Protein AF-A0A4R4XHS1-F1 (afdb_monomer_lite)

Secondary structure (DSSP, 8-state):
-HHHHTTS------HHHHHHS--TT-------SSPPPPP-----TT---HHHHHHHHHHHHS-----GGG------------PPP----

Foldseek 3Di:
DVCVLVVNDDDDDAPVCCVPVDDPSDADDDDDPDDHDDDDDDDDPPDDDPVSVVVVVVVVPDPPDDDPPPDPPPHDDDPDPPDPDDDDD

Organism: NCBI:txid2530375

Structure (mmCIF, N/CA/C/O backbone):
data_AF-A0A4R4XHS1-F1
#
_entry.id   AF-A0A4R4XHS1-F1
#
loop_
_atom_site.group_PDB
_atom_site.id
_atom_site.type_symbol
_atom_site.label_atom_id
_atom_site.label_alt_id
_atom_site.label_comp_id
_atom_site.label_asym_id
_atom_site.label_entity_id
_atom_site.label_seq_id
_atom_site.pdbx_PDB_ins_code
_atom_site.Cartn_x
_atom_site.Cartn_y
_atom_site.Cartn_z
_atom_site.occupancy
_atom_site.B_iso_or_equiv
_atom_site.auth_seq_id
_atom_site.auth_comp_id
_atom_site.auth_asym_id
_atom_site.auth_atom_id
_atom_site.pdbx_PDB_model_num
ATOM 1 N N . MET A 1 1 ? -10.531 10.562 6.079 1.00 70.44 1 MET A N 1
ATOM 2 C CA . MET A 1 1 ? -11.275 9.904 7.182 1.00 70.44 1 MET A CA 1
ATOM 3 C C . MET A 1 1 ? -12.402 10.770 7.752 1.00 70.44 1 MET A C 1
ATOM 5 O O . MET A 1 1 ? -13.172 10.262 8.550 1.00 70.44 1 MET A O 1
ATOM 9 N N . GLU A 1 2 ? -12.569 12.029 7.329 1.00 82.94 2 GLU A N 1
ATOM 10 C CA . GLU A 1 2 ? -13.598 12.933 7.876 1.00 82.94 2 GLU A CA 1
ATOM 11 C C . GLU A 1 2 ? -15.032 12.403 7.797 1.00 82.94 2 GLU A C 1
ATOM 13 O O . GLU A 1 2 ? -15.772 12.528 8.762 1.00 82.94 2 GLU A O 1
ATOM 18 N N . HIS A 1 3 ? -15.429 11.751 6.701 1.00 86.88 3 HIS A N 1
ATOM 19 C CA . HIS A 1 3 ? -16.772 11.167 6.614 1.00 86.88 3 HIS A CA 1
ATOM 20 C C . HIS A 1 3 ? -16.989 10.007 7.596 1.00 86.88 3 HIS A C 1
ATOM 22 O O . HIS A 1 3 ?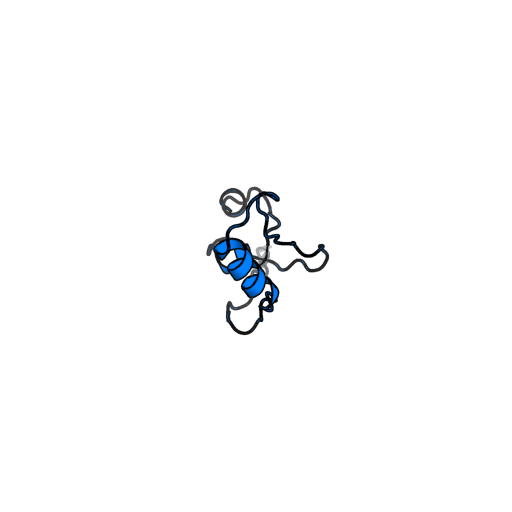 -18.081 9.873 8.142 1.00 86.88 3 HIS A O 1
ATOM 28 N N . VAL A 1 4 ? -15.948 9.211 7.859 1.00 88.62 4 VAL A N 1
ATOM 29 C CA . VAL A 1 4 ? -15.980 8.143 8.871 1.00 88.62 4 VAL A CA 1
ATOM 30 C C . VAL A 1 4 ? -16.053 8.759 10.270 1.00 88.62 4 VAL A C 1
ATOM 32 O O . VAL A 1 4 ? -16.901 8.366 11.062 1.00 88.62 4 VAL A O 1
ATOM 35 N N . ALA A 1 5 ? -15.245 9.789 10.542 1.00 87.38 5 ALA A N 1
ATOM 36 C CA . ALA A 1 5 ? -15.265 10.532 11.805 1.00 87.38 5 ALA A CA 1
ATOM 37 C C . ALA A 1 5 ? -16.617 11.223 12.066 1.00 87.38 5 ALA A C 1
ATOM 39 O O . ALA A 1 5 ? -17.096 11.263 13.192 1.00 87.38 5 ALA A O 1
ATOM 40 N N . ALA A 1 6 ? -17.283 11.704 11.014 1.00 91.69 6 ALA A N 1
ATOM 41 C CA . ALA A 1 6 ? -18.630 12.264 11.093 1.00 91.69 6 ALA A CA 1
ATOM 42 C C . ALA A 1 6 ? -19.738 11.199 11.251 1.00 91.69 6 ALA A C 1
ATOM 44 O O . ALA A 1 6 ? -20.917 11.546 11.187 1.00 91.69 6 ALA A O 1
ATOM 45 N N . GLY A 1 7 ? -19.389 9.915 11.392 1.00 89.31 7 GLY A N 1
ATOM 46 C CA . GLY A 1 7 ? -20.343 8.816 11.556 1.00 89.31 7 GLY A CA 1
ATOM 47 C C . GLY A 1 7 ? -21.152 8.488 10.298 1.00 89.31 7 GLY A C 1
ATOM 48 O O . GLY A 1 7 ? -22.220 7.890 10.395 1.00 89.31 7 GLY A O 1
ATOM 49 N N . ARG A 1 8 ? -20.680 8.883 9.108 1.00 93.44 8 ARG A N 1
ATOM 50 C CA . ARG A 1 8 ? -21.427 8.743 7.842 1.00 93.44 8 ARG A CA 1
ATOM 51 C C . ARG A 1 8 ? -21.130 7.448 7.085 1.00 93.44 8 ARG A C 1
ATOM 53 O O . ARG A 1 8 ? -21.633 7.270 5.980 1.00 93.44 8 ARG A O 1
ATOM 60 N N . GLY A 1 9 ? -20.309 6.560 7.645 1.00 91.75 9 GLY A N 1
ATOM 61 C CA . GLY A 1 9 ? -20.013 5.257 7.052 1.00 91.75 9 GLY A CA 1
ATOM 62 C C . GLY A 1 9 ? -18.679 4.663 7.497 1.00 91.75 9 GLY A C 1
ATOM 63 O O . GLY A 1 9 ? -18.058 5.128 8.452 1.00 91.75 9 GLY A O 1
ATOM 64 N N . VAL A 1 10 ? -18.241 3.641 6.760 1.00 93.00 10 VAL A N 1
ATOM 65 C CA . VAL A 1 10 ? -16.968 2.926 6.944 1.00 93.00 10 VAL A CA 1
ATOM 66 C C . VAL A 1 10 ? -16.110 3.030 5.683 1.00 93.00 10 VAL A C 1
ATOM 68 O O . VAL A 1 10 ? -16.631 3.272 4.595 1.00 93.00 10 VAL A O 1
ATOM 71 N N . SER A 1 11 ? -14.796 2.848 5.815 1.00 92.38 11 SER A N 1
ATOM 72 C CA . SER A 1 11 ? -13.869 2.833 4.679 1.00 92.38 11 SER A CA 1
ATOM 73 C C . SER A 1 11 ? -12.846 1.715 4.833 1.00 92.38 11 SER A C 1
ATOM 75 O O . SER A 1 11 ? -12.310 1.519 5.924 1.00 92.38 11 SER A O 1
ATOM 77 N N . ILE A 1 12 ? -12.559 1.007 3.739 1.00 91.69 12 ILE A N 1
ATOM 78 C CA . ILE A 1 12 ? -11.462 0.041 3.670 1.00 91.69 12 ILE A CA 1
ATOM 79 C C . ILE A 1 12 ? -10.201 0.795 3.269 1.00 91.69 12 ILE A C 1
ATOM 81 O O . ILE A 1 12 ? -10.153 1.438 2.221 1.00 91.69 12 ILE A O 1
ATOM 85 N N . ILE A 1 13 ? -9.179 0.714 4.114 1.00 90.00 13 ILE A N 1
ATOM 86 C CA . ILE A 1 13 ? -7.910 1.408 3.919 1.00 90.00 13 ILE A CA 1
ATOM 87 C C . ILE A 1 13 ? -6.739 0.425 4.012 1.00 90.00 13 ILE A C 1
ATOM 89 O O . ILE A 1 13 ? -6.836 -0.577 4.721 1.00 90.00 13 ILE A O 1
ATOM 93 N N . PRO A 1 14 ? -5.613 0.703 3.334 1.00 89.00 14 PRO A N 1
ATOM 94 C CA . PRO A 1 14 ? -4.382 -0.047 3.550 1.00 89.00 14 PRO A CA 1
ATOM 95 C C . PRO A 1 14 ? -3.902 0.064 5.003 1.00 89.00 14 PRO A C 1
ATOM 97 O O . PRO A 1 14 ? -4.084 1.101 5.646 1.00 89.00 14 PRO A O 1
ATOM 100 N N . LEU A 1 15 ? -3.203 -0.966 5.491 1.00 86.31 15 LEU A N 1
ATOM 101 C CA . LEU A 1 15 ? -2.650 -0.996 6.852 1.00 86.31 15 LEU A CA 1
ATOM 102 C C . LEU A 1 15 ? -1.715 0.192 7.139 1.00 86.31 15 LEU A C 1
ATOM 104 O O . LEU A 1 15 ? -1.732 0.741 8.236 1.00 86.31 15 LEU A O 1
ATOM 108 N N . SER A 1 16 ? -0.942 0.641 6.145 1.00 85.12 16 SER A N 1
ATOM 109 C CA . SER A 1 16 ? -0.080 1.822 6.283 1.00 85.12 16 SER A CA 1
ATOM 110 C C . SER A 1 16 ? -0.880 3.080 6.635 1.00 85.12 16 SER A C 1
ATOM 112 O O . SER A 1 16 ? -0.493 3.825 7.530 1.00 85.12 16 SER A O 1
ATOM 114 N N . VAL A 1 17 ? -2.038 3.293 6.005 1.00 89.75 17 VAL A N 1
ATOM 115 C CA . VAL A 1 17 ? -2.910 4.439 6.303 1.00 89.75 17 VAL A CA 1
ATOM 116 C C . VAL A 1 17 ? -3.483 4.328 7.715 1.00 89.75 17 VAL A C 1
ATOM 118 O O . VAL A 1 17 ? -3.510 5.322 8.437 1.00 89.75 17 VAL A O 1
ATOM 121 N N . ALA A 1 18 ? -3.884 3.126 8.139 1.00 89.12 18 ALA A N 1
ATOM 122 C CA . ALA A 1 18 ? -4.387 2.892 9.494 1.00 89.12 18 ALA A CA 1
ATOM 123 C C . ALA A 1 18 ? -3.332 3.180 10.580 1.00 89.12 18 ALA A C 1
ATOM 125 O O . ALA A 1 18 ? -3.684 3.621 11.674 1.00 89.12 18 ALA A O 1
ATOM 126 N N . ASN A 1 19 ? -2.049 2.970 10.274 1.00 86.81 19 ASN A N 1
ATOM 127 C CA . ASN A 1 19 ? -0.949 3.183 11.214 1.00 86.81 19 ASN A CA 1
ATOM 128 C C . ASN A 1 19 ? -0.441 4.633 11.232 1.00 86.81 19 ASN A C 1
ATOM 130 O O . ASN A 1 19 ? -0.138 5.148 12.304 1.00 86.81 19 ASN A O 1
ATOM 134 N N . PHE A 1 20 ? -0.350 5.300 10.075 1.00 84.75 20 PHE A N 1
ATOM 135 C CA . PHE A 1 20 ? 0.262 6.635 9.969 1.00 84.75 20 PHE A CA 1
ATOM 136 C C . PHE A 1 20 ? -0.743 7.795 9.974 1.00 84.75 20 PHE A C 1
ATOM 138 O O . PHE A 1 20 ? -0.370 8.923 10.287 1.00 84.75 20 PHE A O 1
ATOM 145 N N . CYS A 1 21 ? -2.015 7.545 9.657 1.00 82.62 21 CYS A N 1
ATOM 146 C CA . CYS A 1 21 ? -3.064 8.570 9.618 1.00 82.62 21 CYS A CA 1
ATOM 147 C C . CYS A 1 21 ? -4.114 8.337 10.711 1.00 82.62 21 CYS A C 1
ATOM 149 O O . CYS A 1 21 ? -5.321 8.412 10.460 1.00 82.62 21 CYS A O 1
ATOM 151 N N . GLN A 1 22 ? -3.649 8.019 11.921 1.00 84.50 22 GLN A N 1
ATOM 152 C CA . GLN A 1 22 ? -4.520 7.769 13.062 1.00 84.50 22 GLN A CA 1
ATOM 153 C C . GLN A 1 22 ? -5.283 9.027 13.470 1.00 84.50 22 GLN A C 1
ATOM 155 O O . GLN A 1 22 ? -4.778 10.150 13.414 1.00 84.50 22 GLN A O 1
ATOM 160 N N . ARG A 1 23 ? -6.517 8.813 13.919 1.00 86.19 23 ARG A N 1
ATOM 161 C CA . ARG A 1 23 ? -7.365 9.842 14.506 1.00 86.19 23 ARG A CA 1
ATOM 162 C C . ARG A 1 23 ? -7.988 9.266 15.774 1.00 86.19 23 ARG A C 1
ATOM 164 O O . ARG A 1 23 ? -8.471 8.138 15.722 1.00 86.19 23 ARG A O 1
ATOM 171 N N . PRO A 1 24 ? -7.980 9.990 16.903 1.00 86.69 24 PRO A N 1
ATOM 172 C CA . PRO A 1 24 ? -8.446 9.447 18.179 1.00 86.69 24 PRO A CA 1
ATOM 173 C C . PRO A 1 24 ? -9.939 9.090 18.179 1.00 86.69 24 PRO A C 1
ATOM 175 O O . PRO A 1 24 ? -10.370 8.274 18.987 1.00 86.69 24 PRO A O 1
ATOM 178 N N . ASP A 1 25 ? -10.720 9.682 17.276 1.00 90.00 25 ASP A N 1
ATOM 179 C CA . ASP A 1 25 ? -12.159 9.473 17.128 1.00 90.00 25 ASP A CA 1
ATOM 180 C C . ASP A 1 25 ? -12.532 8.440 16.048 1.00 90.00 25 ASP A C 1
ATOM 182 O O . ASP A 1 25 ? -13.711 8.263 15.748 1.00 90.00 25 ASP A O 1
ATOM 186 N N . VAL A 1 26 ? -11.553 7.737 15.465 1.00 90.69 26 VAL A N 1
ATOM 187 C CA . VAL A 1 26 ? -11.785 6.684 14.466 1.00 90.69 26 VAL A CA 1
ATOM 188 C C . VAL A 1 26 ? -11.028 5.415 14.848 1.00 90.69 26 VAL A C 1
ATOM 190 O O . VAL A 1 26 ? -9.809 5.424 14.996 1.00 90.69 26 VAL A O 1
ATOM 193 N N . ALA A 1 27 ? -11.745 4.297 14.956 1.00 90.81 27 ALA A N 1
ATOM 194 C CA . ALA A 1 27 ? -11.148 2.990 15.212 1.00 90.81 27 ALA A CA 1
ATOM 195 C C . ALA A 1 27 ? -10.771 2.282 13.901 1.00 90.81 27 ALA A C 1
ATOM 197 O O . ALA A 1 27 ? -11.579 2.204 12.975 1.00 90.81 27 ALA A O 1
ATOM 198 N N . ALA A 1 28 ? -9.561 1.722 13.843 1.00 91.19 28 ALA A N 1
ATOM 199 C CA . ALA A 1 28 ? -9.144 0.817 12.777 1.00 91.19 28 ALA A CA 1
ATOM 200 C C . ALA A 1 28 ? -9.414 -0.638 13.190 1.00 91.19 28 ALA A C 1
ATOM 202 O O . ALA A 1 28 ? -9.025 -1.059 14.280 1.00 91.19 28 ALA A O 1
ATOM 203 N N . VAL A 1 29 ? -10.062 -1.403 12.310 1.00 91.25 29 VAL A N 1
ATOM 204 C CA . VAL A 1 29 ? -10.360 -2.827 12.515 1.00 91.25 29 VAL A CA 1
ATOM 205 C C . VAL A 1 29 ? -9.660 -3.630 11.415 1.00 91.25 29 VAL A C 1
ATOM 207 O O . VAL A 1 29 ? -9.826 -3.287 10.242 1.00 91.25 29 VAL A O 1
ATOM 210 N N . PRO A 1 30 ? -8.862 -4.663 11.751 1.00 88.69 30 PRO A N 1
ATOM 211 C CA . PRO A 1 30 ? -8.186 -5.475 10.746 1.00 88.69 30 PRO A CA 1
ATOM 212 C C . PRO A 1 30 ? -9.197 -6.277 9.922 1.00 88.69 30 PRO A C 1
ATOM 214 O O . PRO A 1 30 ? -10.122 -6.879 10.466 1.00 88.69 30 PRO A O 1
ATOM 217 N N . VAL A 1 31 ? -8.986 -6.306 8.606 1.00 89.19 31 VAL A N 1
ATOM 218 C CA . VAL A 1 31 ? -9.754 -7.118 7.657 1.00 89.19 31 VAL A CA 1
ATOM 219 C C . VAL A 1 31 ? -8.773 -8.042 6.945 1.00 89.19 31 VAL A C 1
ATOM 221 O O . VAL A 1 31 ? -7.910 -7.568 6.210 1.00 89.19 31 VAL A O 1
ATOM 224 N N . ASN A 1 32 ? -8.894 -9.349 7.181 1.00 86.44 32 ASN A N 1
ATOM 225 C CA . ASN A 1 32 ? -7.914 -10.342 6.721 1.00 86.44 32 ASN A CA 1
ATOM 226 C C . ASN A 1 32 ? -8.355 -11.105 5.460 1.00 86.44 32 ASN A C 1
ATOM 228 O O . ASN A 1 32 ? -7.530 -11.761 4.834 1.00 86.44 32 ASN A O 1
ATOM 232 N N . ASP A 1 33 ? -9.625 -10.981 5.061 1.00 89.94 33 ASP A N 1
ATOM 233 C CA . ASP A 1 33 ? -10.225 -11.756 3.961 1.00 89.94 33 ASP A CA 1
ATOM 234 C C . ASP A 1 33 ? -10.195 -11.016 2.611 1.00 89.94 33 ASP A C 1
ATOM 236 O O . ASP A 1 33 ? -10.907 -11.363 1.668 1.00 89.94 33 ASP A O 1
ATOM 240 N N . LEU A 1 34 ? -9.383 -9.961 2.512 1.00 86.31 34 LEU A N 1
ATOM 241 C CA . LEU A 1 34 ? -9.197 -9.179 1.294 1.00 86.31 34 LEU A CA 1
ATOM 242 C C . LEU A 1 34 ? -7.844 -9.486 0.659 1.00 86.31 34 LEU A C 1
ATOM 244 O O . LEU A 1 34 ? -6.853 -9.746 1.340 1.00 86.31 34 LEU A O 1
ATOM 248 N N . ALA A 1 35 ? -7.792 -9.399 -0.670 1.00 83.69 35 ALA A N 1
ATOM 249 C CA . ALA A 1 35 ? -6.532 -9.490 -1.390 1.00 83.69 35 ALA A CA 1
ATOM 250 C C . ALA A 1 35 ? -5.561 -8.391 -0.925 1.00 83.69 35 ALA A C 1
ATOM 252 O O . ALA A 1 35 ? -5.952 -7.245 -0.686 1.00 83.69 35 ALA A O 1
ATOM 253 N N . ILE A 1 36 ? -4.279 -8.745 -0.834 1.00 79.12 36 ILE A N 1
ATOM 254 C CA . ILE A 1 36 ? -3.224 -7.821 -0.416 1.00 79.12 36 ILE A CA 1
ATOM 255 C C . ILE A 1 36 ? -3.112 -6.674 -1.429 1.00 79.12 36 ILE A C 1
ATOM 257 O O . ILE A 1 36 ? -3.074 -6.892 -2.643 1.00 79.12 36 ILE A O 1
ATOM 261 N N . ASN A 1 37 ? -3.018 -5.445 -0.919 1.00 84.56 37 ASN A N 1
ATOM 262 C CA . ASN A 1 37 ? -2.733 -4.269 -1.735 1.00 84.56 37 ASN A CA 1
ATOM 263 C C . ASN A 1 37 ? -1.310 -4.359 -2.321 1.00 84.56 37 ASN A C 1
ATOM 265 O O . ASN A 1 37 ? -0.356 -4.617 -1.587 1.00 84.56 37 ASN A O 1
ATOM 269 N N . LYS A 1 38 ? -1.166 -4.130 -3.632 1.00 85.81 38 LYS A N 1
ATOM 270 C CA . LYS A 1 38 ? 0.127 -4.111 -4.327 1.00 85.81 38 LYS A CA 1
ATOM 271 C C . LYS A 1 38 ? 0.570 -2.675 -4.592 1.00 85.81 38 LYS A C 1
ATOM 273 O O . LYS A 1 38 ? -0.136 -1.921 -5.259 1.00 85.81 38 LYS A O 1
ATOM 278 N N . VAL A 1 39 ? 1.771 -2.335 -4.135 1.00 88.38 39 VAL A N 1
ATOM 279 C CA . VAL A 1 39 ? 2.454 -1.085 -4.486 1.00 88.38 39 VAL A CA 1
ATOM 280 C C . VAL A 1 39 ? 3.449 -1.384 -5.603 1.00 88.38 39 VAL A C 1
ATOM 282 O O . VAL A 1 39 ? 4.255 -2.300 -5.476 1.00 88.38 39 VAL A O 1
ATOM 285 N N . CYS A 1 40 ? 3.390 -0.621 -6.694 1.00 90.81 40 CYS A N 1
ATOM 286 C CA . CYS A 1 40 ? 4.252 -0.815 -7.859 1.00 90.81 40 CYS A CA 1
ATOM 287 C C . CYS A 1 40 ? 5.086 0.441 -8.121 1.00 90.81 40 CYS A C 1
ATOM 289 O O . CYS A 1 40 ? 4.557 1.554 -8.099 1.00 90.81 40 CYS A O 1
ATOM 291 N N . LEU A 1 41 ? 6.370 0.258 -8.435 1.00 93.00 41 LEU A N 1
ATOM 292 C CA . LEU A 1 41 ? 7.210 1.313 -8.994 1.00 93.00 41 LEU A CA 1
ATOM 293 C C . LEU A 1 41 ? 7.028 1.346 -10.517 1.00 93.00 41 LEU A C 1
ATOM 295 O O . LEU A 1 41 ? 7.116 0.312 -11.174 1.00 93.00 41 LEU A O 1
ATOM 299 N N . ALA A 1 42 ? 6.780 2.528 -11.081 1.00 94.25 42 ALA A N 1
ATOM 300 C CA . ALA A 1 42 ? 6.574 2.703 -12.516 1.00 94.25 42 ALA A CA 1
ATOM 301 C C . ALA A 1 42 ? 7.350 3.914 -13.046 1.00 94.25 42 ALA A C 1
ATOM 303 O O . ALA A 1 42 ? 7.425 4.959 -12.399 1.00 94.25 42 ALA A O 1
ATOM 304 N N . TRP A 1 43 ? 7.914 3.778 -14.245 1.00 95.38 43 TRP A N 1
ATOM 305 C CA . TRP A 1 43 ? 8.609 4.846 -14.963 1.00 95.38 43 TRP A CA 1
ATOM 306 C C . TRP A 1 43 ? 8.434 4.682 -16.478 1.00 95.38 43 TRP A C 1
ATOM 308 O O . TRP A 1 43 ? 8.024 3.632 -16.966 1.00 95.38 43 TRP A O 1
ATOM 318 N N . ILE A 1 44 ? 8.734 5.741 -17.237 1.00 96.75 44 ILE A N 1
ATOM 319 C CA . ILE A 1 44 ? 8.678 5.713 -18.706 1.00 96.75 44 ILE A CA 1
ATOM 320 C C . ILE A 1 44 ? 9.702 4.698 -19.229 1.00 96.75 44 ILE A C 1
ATOM 322 O O . ILE A 1 44 ? 10.886 4.816 -18.923 1.00 96.75 44 ILE A O 1
ATOM 326 N N . ALA A 1 45 ? 9.269 3.758 -20.073 1.00 92.75 45 ALA A N 1
ATOM 327 C CA . ALA A 1 45 ? 10.106 2.657 -20.563 1.00 92.75 45 ALA A CA 1
ATOM 328 C C . ALA A 1 45 ? 11.375 3.112 -21.310 1.00 92.75 45 A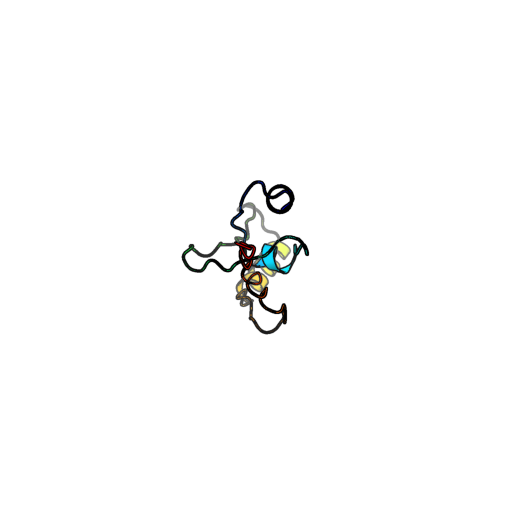LA A C 1
ATOM 330 O O . ALA A 1 45 ? 12.419 2.474 -21.218 1.00 92.75 45 ALA A O 1
ATOM 331 N N . SER A 1 46 ? 11.318 4.238 -22.026 1.00 95.06 46 SER A N 1
ATOM 332 C CA . SER A 1 46 ? 12.481 4.806 -22.723 1.00 95.06 46 SER A CA 1
ATOM 333 C C . SER A 1 46 ? 13.473 5.517 -21.792 1.00 95.06 46 SER A C 1
ATOM 335 O O . SER A 1 46 ? 14.562 5.899 -22.227 1.00 95.06 46 SER A O 1
ATOM 337 N N . ARG A 1 47 ? 13.138 5.711 -20.509 1.00 92.81 47 ARG A N 1
ATOM 338 C CA . ARG A 1 47 ? 13.976 6.449 -19.561 1.00 92.81 47 ARG A CA 1
ATOM 339 C C . ARG A 1 47 ? 15.170 5.599 -19.126 1.00 92.81 47 ARG A C 1
ATOM 341 O O . ARG A 1 47 ? 15.018 4.561 -18.489 1.00 92.81 47 ARG A O 1
ATOM 348 N N . ARG A 1 48 ? 16.383 6.091 -19.403 1.00 91.44 48 ARG A N 1
ATOM 349 C CA . ARG A 1 48 ? 17.648 5.460 -18.985 1.00 91.44 48 ARG A CA 1
ATOM 350 C C . ARG A 1 48 ? 18.376 6.234 -17.884 1.00 91.44 48 ARG A C 1
ATOM 352 O O . ARG A 1 48 ? 19.537 6.595 -18.024 1.00 91.44 48 ARG A O 1
ATOM 359 N N . SER A 1 49 ? 17.672 6.539 -16.797 1.00 96.06 49 SER A N 1
ATOM 360 C CA . SER A 1 49 ? 18.261 7.237 -15.650 1.00 96.06 49 SER A CA 1
ATOM 361 C C . SER A 1 49 ? 18.855 6.229 -14.677 1.00 96.06 49 SER A C 1
ATOM 363 O O . SER A 1 49 ? 18.116 5.419 -14.127 1.00 96.06 49 SER A O 1
ATOM 365 N N . ARG A 1 50 ? 20.168 6.313 -14.432 1.00 95.62 50 ARG A N 1
ATOM 366 C CA . ARG A 1 50 ? 20.858 5.457 -13.457 1.00 95.62 50 ARG A CA 1
ATOM 367 C C . ARG A 1 50 ? 20.190 5.497 -12.080 1.00 95.62 50 ARG A C 1
ATOM 369 O O . ARG A 1 50 ? 19.928 4.456 -11.512 1.00 95.62 50 ARG A O 1
ATOM 376 N N . LEU A 1 51 ? 19.796 6.685 -11.622 1.00 96.25 51 LEU A N 1
ATOM 377 C CA . LEU A 1 51 ? 19.134 6.872 -10.328 1.00 96.25 51 LEU A CA 1
ATOM 378 C C . LEU A 1 51 ? 17.821 6.081 -10.208 1.00 96.25 51 LEU A C 1
ATOM 380 O O . LEU A 1 51 ? 17.514 5.570 -9.140 1.00 96.25 51 LEU A O 1
ATOM 384 N N . VAL A 1 52 ? 17.053 5.959 -11.297 1.00 95.56 52 VAL A N 1
ATOM 385 C CA . VAL A 1 52 ? 15.810 5.170 -11.295 1.00 95.56 52 VAL A CA 1
ATOM 386 C C . VAL A 1 52 ? 16.111 3.682 -11.134 1.00 95.56 52 VAL A C 1
ATOM 388 O O . VAL A 1 52 ? 15.420 3.021 -10.368 1.00 95.56 52 VAL A O 1
ATOM 391 N N . TYR A 1 53 ? 17.133 3.172 -11.825 1.00 95.00 53 TYR A N 1
ATOM 392 C CA . TYR A 1 53 ? 17.534 1.768 -11.710 1.00 95.00 53 TYR A CA 1
ATOM 393 C C . TYR A 1 53 ? 18.137 1.468 -10.340 1.00 95.00 53 TYR A C 1
ATOM 395 O O . TYR A 1 53 ? 17.670 0.548 -9.684 1.00 95.00 53 TYR A O 1
ATOM 403 N N . ASP A 1 54 ? 19.055 2.309 -9.860 1.00 96.62 54 ASP A N 1
ATOM 404 C CA . ASP A 1 54 ? 19.659 2.157 -8.534 1.00 96.62 54 ASP A CA 1
ATOM 405 C C . ASP A 1 54 ? 18.572 2.148 -7.434 1.00 96.62 54 ASP A C 1
ATOM 407 O O . ASP A 1 54 ? 18.615 1.340 -6.509 1.00 96.62 54 ASP A O 1
ATOM 411 N N . PHE A 1 55 ? 17.552 3.011 -7.544 1.00 95.75 55 PHE A N 1
ATOM 412 C CA . PHE A 1 55 ? 16.418 3.007 -6.617 1.00 95.75 55 PHE A CA 1
ATOM 413 C C . PHE A 1 55 ? 15.556 1.743 -6.742 1.00 95.75 55 PHE A C 1
ATOM 415 O O . PHE A 1 55 ? 15.118 1.207 -5.725 1.00 95.75 55 PHE A O 1
ATOM 422 N N . ALA A 1 56 ? 15.288 1.277 -7.965 1.00 95.31 56 ALA A N 1
ATOM 423 C CA . ALA A 1 56 ? 14.496 0.072 -8.196 1.00 95.31 56 ALA A CA 1
ATOM 424 C 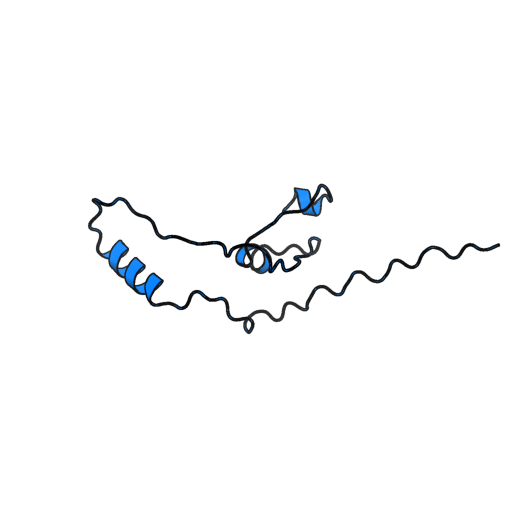C . ALA A 1 56 ? 15.188 -1.178 -7.633 1.00 95.31 56 ALA A C 1
ATOM 426 O O . ALA A 1 56 ? 14.516 -1.998 -7.010 1.00 95.31 56 ALA A O 1
ATOM 427 N N . ASP A 1 57 ? 16.509 -1.277 -7.791 1.00 95.81 57 ASP A N 1
ATOM 428 C CA . ASP A 1 57 ? 17.314 -2.375 -7.255 1.00 95.81 57 ASP A CA 1
ATOM 429 C C . ASP A 1 57 ? 17.239 -2.406 -5.725 1.00 95.81 57 ASP A C 1
ATOM 431 O O . ASP A 1 57 ? 16.919 -3.439 -5.139 1.00 95.81 57 ASP A O 1
ATOM 435 N N . VAL A 1 58 ? 17.421 -1.254 -5.069 1.00 96.50 58 VAL A N 1
ATOM 436 C CA . VAL A 1 58 ? 17.278 -1.150 -3.608 1.00 96.50 58 VAL A CA 1
ATOM 437 C C . VAL A 1 58 ? 15.855 -1.492 -3.165 1.00 96.50 58 VAL A C 1
ATOM 439 O O . VAL A 1 58 ? 15.668 -2.254 -2.223 1.00 96.50 58 VAL A O 1
ATOM 442 N N . ALA A 1 59 ? 14.832 -0.959 -3.836 1.00 94.38 59 ALA A N 1
ATOM 443 C CA . ALA A 1 59 ? 13.439 -1.222 -3.478 1.00 94.38 59 ALA A CA 1
ATOM 444 C C . ALA A 1 59 ? 13.049 -2.705 -3.628 1.00 94.38 59 ALA A C 1
ATOM 446 O O . ALA A 1 59 ? 12.189 -3.187 -2.887 1.00 94.38 59 ALA A O 1
ATOM 447 N N . ALA A 1 60 ? 13.662 -3.421 -4.573 1.00 91.94 60 ALA A N 1
ATOM 448 C CA . ALA A 1 60 ? 13.424 -4.844 -4.795 1.00 91.94 60 ALA A CA 1
ATOM 449 C C . ALA A 1 60 ? 14.112 -5.742 -3.752 1.00 91.94 60 ALA A C 1
ATOM 451 O O . ALA A 1 60 ? 13.604 -6.826 -3.477 1.00 91.94 60 ALA A O 1
ATOM 452 N N . ASP A 1 61 ? 15.230 -5.293 -3.176 1.00 93.56 61 ASP A N 1
ATOM 453 C CA . ASP A 1 61 ? 16.025 -6.059 -2.203 1.00 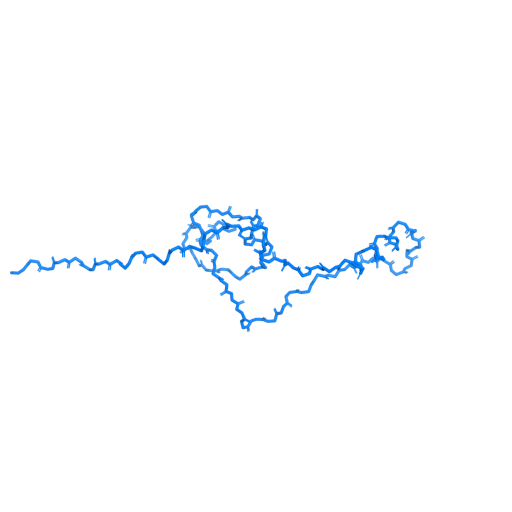93.56 61 ASP A CA 1
ATOM 454 C C . ASP A 1 61 ? 15.498 -5.946 -0.758 1.00 93.56 61 ASP A C 1
ATOM 456 O O . ASP A 1 61 ? 15.788 -6.777 0.102 1.00 93.56 61 ASP A O 1
ATOM 460 N N . ILE A 1 62 ? 14.685 -4.926 -0.468 1.00 89.19 62 ILE A N 1
ATOM 461 C CA . ILE A 1 62 ? 14.102 -4.732 0.864 1.00 89.19 62 ILE A CA 1
ATOM 462 C C . ILE A 1 62 ? 12.892 -5.660 1.050 1.00 89.19 62 ILE A C 1
ATOM 464 O O . ILE A 1 62 ? 11.983 -5.671 0.225 1.00 89.19 62 ILE A O 1
ATOM 468 N N . ASP A 1 63 ? 12.806 -6.363 2.186 1.00 86.31 63 ASP A N 1
ATOM 469 C CA . ASP A 1 63 ? 11.555 -7.007 2.607 1.00 86.31 63 ASP A CA 1
ATOM 470 C C . ASP A 1 63 ? 10.560 -5.938 3.084 1.00 86.31 63 ASP A C 1
ATOM 472 O O . ASP A 1 63 ? 10.618 -5.440 4.211 1.00 86.31 63 ASP A O 1
ATOM 476 N N . TRP A 1 64 ? 9.629 -5.564 2.205 1.00 79.88 64 TRP A N 1
ATOM 477 C CA . TRP A 1 64 ? 8.570 -4.588 2.488 1.00 79.88 64 TRP A CA 1
ATOM 478 C C . TRP A 1 64 ? 7.482 -5.134 3.425 1.00 79.88 64 TRP A C 1
ATOM 480 O O . TRP A 1 64 ? 6.498 -4.435 3.705 1.00 79.88 64 TRP A O 1
ATOM 490 N N . ARG A 1 65 ? 7.609 -6.372 3.919 1.00 73.81 65 ARG A N 1
ATOM 491 C CA . ARG A 1 65 ? 6.654 -6.931 4.869 1.00 73.81 65 ARG A CA 1
ATOM 492 C C . ARG A 1 65 ? 6.756 -6.195 6.200 1.00 73.81 65 ARG A C 1
ATOM 494 O O . ARG A 1 65 ? 7.702 -6.340 6.969 1.00 73.81 65 ARG A O 1
ATOM 501 N N . TRP A 1 66 ? 5.714 -5.425 6.492 1.00 65.06 66 TRP A N 1
ATOM 502 C CA . TRP A 1 66 ? 5.513 -4.806 7.797 1.00 65.06 66 TRP A CA 1
ATOM 503 C C . TRP A 1 66 ? 5.705 -5.834 8.929 1.00 65.06 66 TRP A C 1
ATOM 505 O O . TRP A 1 66 ? 4.994 -6.840 8.988 1.00 65.06 66 TRP A O 1
ATOM 515 N N . SER A 1 67 ? 6.653 -5.570 9.835 1.00 56.84 67 SER A N 1
ATOM 516 C CA . SER A 1 67 ? 6.867 -6.378 11.039 1.00 56.84 67 SER A CA 1
ATOM 517 C C . SER A 1 67 ? 6.025 -5.839 12.204 1.00 56.84 67 SER A C 1
ATOM 519 O O . SER A 1 67 ? 6.095 -4.644 12.493 1.00 56.84 67 SER A O 1
ATOM 521 N N . PRO A 1 68 ? 5.274 -6.686 12.937 1.00 54.78 68 PRO A N 1
ATOM 522 C CA . PRO A 1 68 ? 4.376 -6.232 14.008 1.00 54.78 68 PRO A CA 1
ATOM 523 C C . PRO A 1 68 ? 5.071 -5.562 15.208 1.00 54.78 68 PRO A C 1
ATOM 525 O O . PRO A 1 68 ? 4.397 -4.996 16.062 1.00 54.78 68 PRO A O 1
ATOM 528 N N . VAL A 1 69 ? 6.405 -5.631 15.310 1.00 49.28 69 VAL A N 1
ATOM 529 C CA . VAL A 1 69 ? 7.154 -5.276 16.530 1.00 49.28 69 VAL A CA 1
ATOM 530 C C . VAL A 1 69 ? 7.506 -3.782 16.674 1.00 49.28 69 VAL A C 1
ATOM 532 O O . VAL A 1 69 ? 8.133 -3.400 17.653 1.00 49.28 69 VAL A O 1
ATOM 535 N N . ALA A 1 70 ? 7.061 -2.901 15.773 1.00 45.53 70 ALA A N 1
ATOM 536 C CA . ALA A 1 70 ? 7.355 -1.458 15.845 1.00 45.53 70 ALA A CA 1
ATOM 537 C C . ALA A 1 70 ? 6.119 -0.564 16.070 1.00 45.53 70 ALA A C 1
ATOM 539 O O . ALA A 1 70 ? 6.102 0.600 15.676 1.00 45.53 70 ALA A O 1
ATOM 540 N N . GLY A 1 71 ? 5.073 -1.089 16.710 1.00 43.03 71 GLY A N 1
ATOM 541 C CA . GLY A 1 71 ? 3.902 -0.297 17.073 1.00 43.03 71 GLY A CA 1
ATOM 542 C C . GLY A 1 71 ? 3.098 -0.965 18.172 1.00 43.03 71 GLY A C 1
ATOM 543 O O . GLY A 1 71 ? 2.119 -1.650 17.896 1.00 43.03 71 GLY A O 1
ATOM 544 N N . SER A 1 72 ? 3.469 -0.730 19.428 1.00 41.38 72 SER A N 1
ATOM 545 C CA . SER A 1 72 ? 2.623 -0.970 20.602 1.00 41.38 72 SER A CA 1
ATOM 546 C C . SER A 1 72 ? 1.432 0.005 20.631 1.00 41.38 72 SER A C 1
ATOM 548 O O . SER A 1 72 ? 1.160 0.678 21.621 1.00 41.38 72 SER A O 1
ATOM 550 N N . GLY A 1 73 ? 0.681 0.084 19.532 1.00 40.69 73 GLY A N 1
ATOM 551 C CA . GLY A 1 73 ? -0.671 0.610 19.539 1.00 40.69 73 GLY A CA 1
ATOM 552 C C . GLY A 1 73 ? -1.558 -0.448 20.173 1.00 40.69 73 GLY A C 1
ATOM 553 O O . GLY A 1 73 ? -1.922 -1.423 19.521 1.00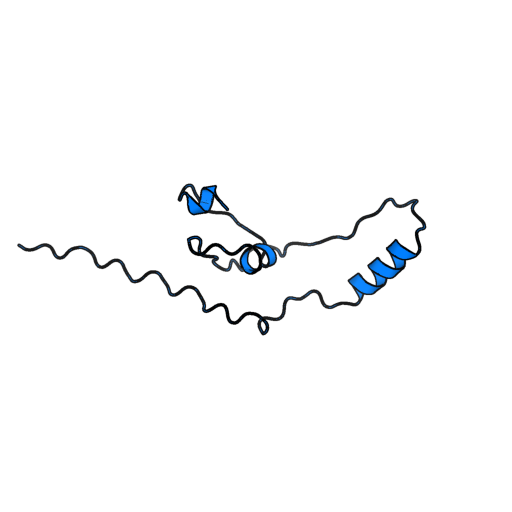 40.69 73 GLY A O 1
ATOM 554 N N . ARG A 1 74 ? -1.850 -0.284 21.467 1.00 34.69 74 ARG A N 1
ATOM 555 C CA . ARG A 1 74 ? -2.838 -1.071 22.217 1.00 34.69 74 ARG A CA 1
ATOM 556 C C . ARG A 1 74 ? -4.047 -1.357 21.306 1.00 34.69 74 ARG A C 1
ATOM 558 O O . ARG A 1 74 ? -4.605 -0.386 20.790 1.00 34.69 74 ARG A O 1
ATOM 565 N N . PRO A 1 75 ? -4.474 -2.620 21.100 1.00 38.75 75 PRO A N 1
ATOM 566 C CA . PRO A 1 75 ? -5.689 -2.878 20.337 1.00 38.75 75 PRO A CA 1
ATOM 567 C C . PRO A 1 75 ? -6.820 -2.067 20.968 1.00 38.75 75 PRO A C 1
ATOM 569 O O . PRO A 1 75 ? -6.924 -2.001 22.200 1.00 38.75 75 PRO A O 1
ATOM 572 N N . ALA A 1 76 ? -7.607 -1.387 20.131 1.00 46.44 76 ALA A N 1
ATOM 573 C CA . ALA A 1 76 ? -8.791 -0.675 20.579 1.00 46.44 76 ALA A CA 1
ATOM 574 C C . ALA A 1 76 ? -9.619 -1.650 21.425 1.00 46.44 76 ALA A C 1
ATOM 576 O O . ALA A 1 76 ? -10.104 -2.663 20.922 1.00 46.44 76 ALA A O 1
ATOM 577 N N . GLN A 1 77 ? -9.689 -1.389 22.734 1.00 42.53 77 GLN A N 1
ATOM 578 C CA . GLN A 1 77 ? -10.550 -2.142 23.635 1.00 42.53 77 GLN A CA 1
ATOM 579 C C . GLN A 1 77 ? -11.953 -2.085 23.044 1.00 42.53 77 GLN A C 1
ATOM 581 O O . GLN A 1 77 ? -12.418 -1.001 22.683 1.00 42.53 77 GLN A O 1
ATOM 586 N N . ALA A 1 78 ? -12.585 -3.254 22.909 1.00 38.16 78 ALA A N 1
ATOM 587 C CA . ALA A 1 78 ? -13.962 -3.361 22.458 1.00 38.16 78 ALA A CA 1
ATOM 588 C C . ALA A 1 78 ? -14.805 -2.310 23.201 1.00 38.16 78 ALA A C 1
ATOM 590 O O . ALA A 1 78 ? -14.616 -2.165 24.417 1.00 38.16 78 ALA A O 1
ATOM 591 N N . PRO A 1 79 ? -15.676 -1.547 22.510 1.00 37.12 79 PRO A N 1
ATOM 592 C CA . PRO A 1 79 ? -16.504 -0.559 23.181 1.00 37.12 79 PRO A CA 1
ATOM 593 C C . PRO A 1 79 ? -17.218 -1.258 24.333 1.00 37.12 79 PRO A C 1
ATOM 595 O O . PRO A 1 79 ? -17.826 -2.314 24.141 1.00 37.12 79 PRO A O 1
ATOM 598 N N . ALA A 1 80 ? -17.054 -0.705 25.539 1.00 44.56 80 ALA A N 1
ATOM 599 C CA . ALA A 1 80 ? -17.698 -1.213 26.735 1.00 44.56 80 ALA A CA 1
ATOM 600 C C . ALA A 1 80 ? -19.169 -1.452 26.399 1.00 44.56 80 ALA A C 1
ATOM 602 O O . ALA A 1 80 ? -19.840 -0.539 25.916 1.00 44.56 80 ALA A O 1
ATOM 603 N N . SER A 1 81 ? -19.619 -2.696 26.585 1.00 50.09 81 SER A N 1
ATOM 604 C CA . SER A 1 81 ? -20.997 -3.108 26.340 1.00 50.09 81 SER A CA 1
ATOM 605 C C . SER A 1 81 ? -21.926 -2.036 26.906 1.00 50.09 81 SER A C 1
ATOM 607 O O . SER A 1 81 ? -21.927 -1.792 28.116 1.00 50.09 81 SER A O 1
ATOM 609 N N . VAL A 1 82 ? -22.635 -1.328 26.020 1.00 55.97 82 VAL A N 1
ATOM 610 C CA . VAL A 1 82 ? -23.621 -0.321 26.407 1.00 55.97 82 VAL A CA 1
ATOM 611 C C . VAL A 1 82 ? -24.697 -1.076 27.166 1.00 55.97 82 VAL A C 1
ATOM 613 O O . VAL A 1 82 ? -25.546 -1.755 26.592 1.00 55.97 82 VAL A O 1
ATOM 616 N N . ARG A 1 83 ? -24.603 -1.018 28.493 1.00 47.78 83 ARG A N 1
ATOM 617 C CA . ARG A 1 83 ? -25.572 -1.622 29.392 1.00 47.78 83 ARG A CA 1
ATOM 618 C C . ARG A 1 83 ? -26.914 -0.927 29.145 1.00 47.78 83 ARG A C 1
ATOM 620 O O . ARG A 1 83 ? -26.984 0.291 29.320 1.00 47.78 83 ARG A O 1
ATOM 627 N N . PRO A 1 84 ? -27.971 -1.654 28.748 1.00 55.69 84 PRO A N 1
ATOM 628 C CA . PRO A 1 84 ? -29.267 -1.035 28.524 1.00 55.69 84 PRO A CA 1
ATOM 629 C C . PRO A 1 84 ? -29.794 -0.429 29.837 1.00 55.69 84 PRO A C 1
ATOM 631 O O . PRO A 1 84 ? -29.484 -0.941 30.924 1.00 55.69 84 PRO A O 1
ATOM 634 N N . PRO A 1 85 ? -30.566 0.672 29.765 1.00 54.00 85 PRO A N 1
ATOM 635 C CA . PRO A 1 85 ? -31.082 1.344 30.948 1.00 54.00 85 PRO A CA 1
ATOM 636 C C . PRO A 1 85 ? -31.939 0.377 31.769 1.00 54.00 85 PRO A C 1
ATOM 638 O O . PRO A 1 85 ? -32.798 -0.328 31.235 1.00 54.00 85 PRO A O 1
ATOM 641 N N . ARG A 1 86 ? -31.698 0.337 33.086 1.00 51.84 86 ARG A N 1
ATOM 642 C CA . ARG A 1 86 ? -32.547 -0.412 34.017 1.00 51.84 86 ARG A CA 1
ATOM 643 C C . ARG A 1 86 ?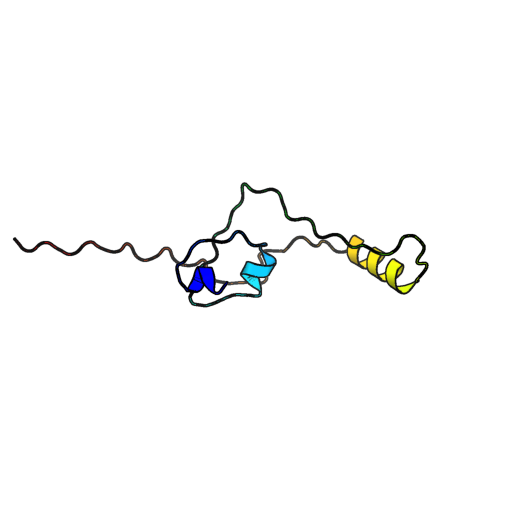 -33.950 0.189 33.956 1.00 51.84 86 ARG A C 1
ATOM 645 O O . ARG A 1 86 ? -34.142 1.332 34.360 1.00 51.84 86 ARG A O 1
ATOM 652 N N . ARG A 1 87 ? -34.923 -0.577 33.458 1.00 49.38 87 ARG A N 1
ATOM 653 C CA . ARG A 1 87 ? -36.338 -0.269 33.674 1.00 49.38 87 ARG A CA 1
ATOM 654 C C . ARG A 1 87 ? -36.597 -0.396 35.173 1.00 49.38 87 ARG A C 1
ATOM 656 O O . ARG A 1 87 ? -36.500 -1.492 35.715 1.00 49.38 87 ARG A O 1
ATOM 663 N N . HIS A 1 88 ? -36.859 0.729 35.827 1.00 53.50 88 HIS A N 1
ATOM 664 C CA . HIS A 1 88 ? -37.553 0.732 37.105 1.00 53.50 88 HIS A CA 1
ATOM 665 C C . HIS A 1 88 ? -39.033 0.502 36.798 1.00 53.50 88 HIS A C 1
ATOM 667 O O . HIS A 1 88 ? -39.645 1.300 36.086 1.00 53.50 88 HIS A O 1
ATOM 673 N N . ALA A 1 89 ? -39.548 -0.627 37.268 1.00 53.75 89 ALA A N 1
ATOM 674 C CA . ALA A 1 89 ? -40.963 -0.905 37.448 1.00 53.75 89 ALA A CA 1
ATOM 675 C C . ALA A 1 89 ? -41.137 -1.358 38.898 1.00 53.75 89 ALA A C 1
ATOM 677 O O . ALA A 1 89 ? -40.220 -2.069 39.378 1.00 53.75 89 ALA A O 1
#

Radius of gyration: 20.99 Å; chains: 1; bounding box: 62×25×60 Å

Sequence (89 aa):
MEHVAAGRGVSIIPLSVANFCQRPDVAAVPVNDLAINKVCLAWIASRRSRLVYDFADVAADIDWRWSPVAGSGRPAQAPASVRPPRRHA

pLDDT: mean 78.39, std 19.42, range [34.69, 96.75]